Protein AF-A0A850M3W6-F1 (afdb_monomer_lite)

Sequence (177 aa):
MKLEALDISELKPKRTITEAYKTIPDNLYTKKFIPLTPGVLWILQFIDWDEYESFLKYDISEEAGRVLHGRMEDGIALEKAIEEGKITRKSETMVYWGFPPSLTIRADLHSSSSVMIYGPSHDISFLGINDITRECVLMFNIHMEDGFPVDWWYAYGDEDFFDRRHMKLGYKLREMP

pLDDT: mean 86.13, std 10.13, range [37.09, 97.56]

Secondary structure (DSSP, 8-state):
-------GGG---SS-HHHHHHHS-TT-GGGGGGGG-HHHHHHTTTS-HHHHHHHHHS--HHHHHHHHHHHHHHHHHHHHHHHTTS---GGG-EEE-SSSTTSEEEGGGHHHHHHHHH-SEEEEEEEEE-TTT--EEEEEEEEEETTEEEEEEEEETTS-GGGSBPTTT--BGGG--

Radius of gyration: 19.24 Å; chains: 1; bounding box: 49×36×50 Å

Foldseek 3Di:
DPPDDDPPVPQDFCDDLVVLLVQDDPLQPCSVVCVVVVVSSVVSSRDGPVVVVVVLPPLCLVVVLVVQVVLLVQQQVVLVCVVVVVDDPQQPDWGQANPRSPDIDGNVCRLVVCCVPANQWDKDKDWDASRVVRDTAWIKIFTHHSSHTPDIDIDGDPPPQQQDADPVPRDRVVRDD

Structure (mmCIF, N/CA/C/O backbone):
data_AF-A0A850M3W6-F1
#
_entry.id   AF-A0A850M3W6-F1
#
loop_
_atom_site.group_PDB
_atom_site.id
_atom_site.type_symbol
_atom_site.label_atom_id
_atom_site.label_alt_id
_atom_site.label_comp_id
_atom_site.label_asym_id
_atom_site.label_entity_id
_atom_site.label_seq_id
_atom_site.pdbx_PDB_ins_code
_atom_site.Cartn_x
_atom_site.Cartn_y
_atom_site.Cartn_z
_atom_site.occupancy
_atom_site.B_iso_or_equiv
_atom_site.auth_seq_id
_atom_site.auth_comp_id
_atom_site.auth_asym_id
_atom_site.auth_atom_id
_atom_site.pdbx_PDB_model_num
ATOM 1 N N . MET A 1 1 ? 23.716 -11.718 0.630 1.00 44.66 1 MET A N 1
ATOM 2 C CA . MET A 1 1 ? 24.260 -10.518 -0.039 1.00 44.66 1 MET A CA 1
ATOM 3 C C . MET A 1 1 ? 24.411 -9.434 1.021 1.00 44.66 1 MET A C 1
ATOM 5 O O . MET A 1 1 ? 23.413 -9.108 1.648 1.00 44.66 1 MET A O 1
ATOM 9 N N . LYS A 1 2 ? 25.627 -8.962 1.328 1.00 37.09 2 LYS A N 1
ATOM 10 C CA . LYS A 1 2 ? 25.786 -7.783 2.197 1.00 37.09 2 LYS A CA 1
ATOM 11 C C . LYS A 1 2 ? 25.438 -6.567 1.341 1.00 37.09 2 LYS A C 1
ATOM 13 O O . LYS A 1 2 ? 26.140 -6.309 0.372 1.00 37.09 2 LYS A O 1
ATOM 18 N N . LEU A 1 3 ? 24.330 -5.898 1.647 1.00 45.22 3 LEU A N 1
ATOM 19 C CA . LEU A 1 3 ? 24.005 -4.608 1.049 1.00 45.22 3 LEU A CA 1
ATOM 20 C C . LEU A 1 3 ? 24.940 -3.582 1.689 1.00 45.22 3 LEU A C 1
ATOM 22 O O . LEU A 1 3 ? 24.756 -3.213 2.848 1.00 45.22 3 LEU A O 1
ATOM 26 N N . GLU A 1 4 ? 25.989 -3.191 0.974 1.00 66.94 4 GLU A N 1
ATOM 27 C CA . GLU A 1 4 ? 26.730 -1.986 1.336 1.00 66.94 4 GLU A CA 1
ATOM 28 C C . GLU A 1 4 ? 25.792 -0.792 1.147 1.00 66.94 4 GLU A C 1
ATOM 30 O O . GLU A 1 4 ? 25.042 -0.728 0.169 1.00 66.94 4 GLU A O 1
ATOM 35 N N . ALA A 1 5 ? 25.764 0.109 2.129 1.00 70.56 5 ALA A N 1
ATOM 36 C CA . ALA A 1 5 ? 24.920 1.289 2.064 1.00 70.56 5 ALA A CA 1
ATOM 37 C C . ALA A 1 5 ? 25.376 2.151 0.880 1.00 70.56 5 ALA A C 1
ATOM 39 O O . ALA A 1 5 ? 26.464 2.721 0.906 1.00 70.56 5 ALA A O 1
ATOM 40 N N . LEU A 1 6 ? 24.551 2.211 -0.163 1.00 71.75 6 LEU A N 1
ATOM 41 C CA . LEU A 1 6 ? 24.741 3.125 -1.281 1.00 71.75 6 LEU A CA 1
ATOM 42 C C . LEU A 1 6 ? 24.582 4.561 -0.773 1.00 71.75 6 LEU A C 1
ATOM 44 O O . LEU A 1 6 ? 23.544 4.902 -0.200 1.00 71.75 6 LEU A O 1
ATOM 48 N N . ASP A 1 7 ? 25.592 5.402 -0.997 1.00 81.00 7 ASP A N 1
ATOM 49 C CA . ASP A 1 7 ? 25.468 6.836 -0.755 1.00 81.00 7 ASP A CA 1
ATOM 50 C C . ASP A 1 7 ? 24.557 7.443 -1.830 1.00 81.00 7 ASP A C 1
ATOM 52 O O . ASP A 1 7 ? 24.932 7.629 -2.989 1.00 81.00 7 ASP A O 1
ATOM 56 N N . ILE A 1 8 ? 23.317 7.737 -1.436 1.00 78.06 8 ILE A N 1
ATOM 57 C CA . ILE A 1 8 ? 22.289 8.297 -2.320 1.00 78.06 8 ILE A CA 1
ATOM 58 C C . ILE A 1 8 ? 22.736 9.652 -2.893 1.00 78.06 8 ILE A C 1
ATOM 60 O O . ILE A 1 8 ? 22.294 10.024 -3.980 1.00 78.06 8 ILE A O 1
ATOM 64 N N . SER A 1 9 ? 23.625 10.383 -2.208 1.00 82.75 9 SER A N 1
ATOM 65 C CA . SER A 1 9 ? 24.115 11.684 -2.677 1.00 82.75 9 SER A CA 1
ATOM 66 C C . SER A 1 9 ? 25.008 11.587 -3.919 1.00 82.75 9 SER A C 1
ATOM 68 O O . SER A 1 9 ? 25.128 12.560 -4.666 1.00 82.75 9 SER A O 1
ATOM 70 N N . GLU A 1 10 ? 25.578 10.411 -4.191 1.00 85.94 10 GLU A N 1
ATOM 71 C CA . GLU A 1 10 ? 26.427 10.167 -5.359 1.00 85.94 10 GLU A CA 1
ATOM 72 C C . GLU A 1 10 ? 25.632 9.717 -6.596 1.00 85.94 10 GLU A C 1
ATOM 74 O O . GLU A 1 10 ? 26.154 9.725 -7.718 1.00 85.94 10 GLU A O 1
ATOM 79 N N . LEU A 1 11 ? 24.354 9.361 -6.428 1.00 86.88 11 LEU A N 1
ATOM 80 C CA . LEU A 1 11 ? 23.506 8.902 -7.521 1.00 86.88 11 LEU A CA 1
ATOM 81 C C . LEU A 1 11 ? 23.137 10.060 -8.452 1.00 86.88 11 LEU A C 1
ATOM 83 O O . LEU A 1 11 ? 22.453 11.012 -8.075 1.00 86.88 11 LEU A O 1
ATOM 87 N N . LYS A 1 12 ? 23.533 9.944 -9.723 1.00 92.19 12 LYS A N 1
ATOM 88 C CA . LYS A 1 12 ? 23.124 10.871 -10.785 1.00 92.19 12 LYS A CA 1
ATOM 89 C C . LYS A 1 12 ? 22.068 10.219 -11.677 1.00 92.19 12 LYS A C 1
ATOM 91 O O . LYS A 1 12 ? 22.314 9.121 -12.180 1.00 92.19 12 LYS A O 1
ATOM 96 N N . PRO A 1 13 ? 20.915 10.872 -11.908 1.00 94.19 13 PRO A N 1
ATOM 97 C CA . PRO A 1 13 ? 19.898 10.330 -12.794 1.00 94.19 13 PRO A CA 1
ATOM 98 C C . PRO A 1 13 ? 20.446 10.252 -14.223 1.00 94.19 13 PRO A C 1
ATOM 100 O O . PRO A 1 13 ? 21.010 11.217 -14.740 1.00 94.19 13 PRO A O 1
ATOM 103 N N . LYS A 1 14 ? 20.258 9.103 -14.87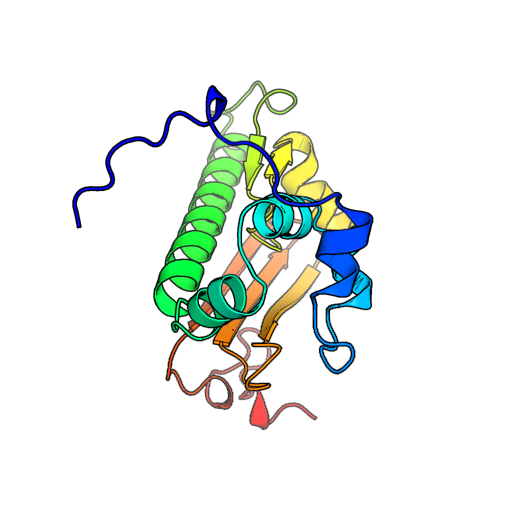5 1.00 96.06 14 LYS A N 1
ATOM 104 C CA . LYS A 1 14 ? 20.600 8.872 -16.286 1.00 96.06 14 LYS A CA 1
ATOM 105 C C . LYS A 1 14 ? 19.633 9.584 -17.236 1.00 96.06 14 LYS A C 1
ATOM 107 O O . LYS A 1 14 ? 19.961 9.771 -18.403 1.00 96.06 14 LYS A O 1
ATOM 112 N N . ARG A 1 15 ? 18.428 9.922 -16.760 1.00 96.88 15 ARG A N 1
ATOM 113 C CA . ARG A 1 15 ? 17.342 10.512 -17.556 1.00 96.88 15 ARG A CA 1
ATOM 114 C C . ARG A 1 15 ? 16.358 11.320 -16.709 1.00 96.88 15 ARG A C 1
ATOM 116 O O . ARG A 1 15 ? 16.288 11.176 -15.486 1.00 96.88 15 ARG A O 1
ATOM 123 N N . THR A 1 16 ? 15.572 12.166 -17.362 1.00 97.06 16 THR A N 1
ATOM 124 C CA . THR A 1 16 ? 14.449 12.889 -16.748 1.00 97.06 16 THR A CA 1
ATOM 125 C C . THR A 1 16 ? 13.274 11.953 -16.442 1.00 97.06 16 THR A C 1
ATOM 127 O O . THR A 1 16 ? 13.176 10.861 -16.997 1.00 97.06 16 THR A O 1
ATOM 130 N N . ILE A 1 17 ? 12.332 12.396 -15.603 1.00 95.94 17 ILE A N 1
ATOM 131 C CA . ILE A 1 17 ? 11.086 11.658 -15.318 1.00 95.94 17 ILE A CA 1
ATOM 132 C C . ILE A 1 17 ? 10.291 11.378 -16.603 1.00 95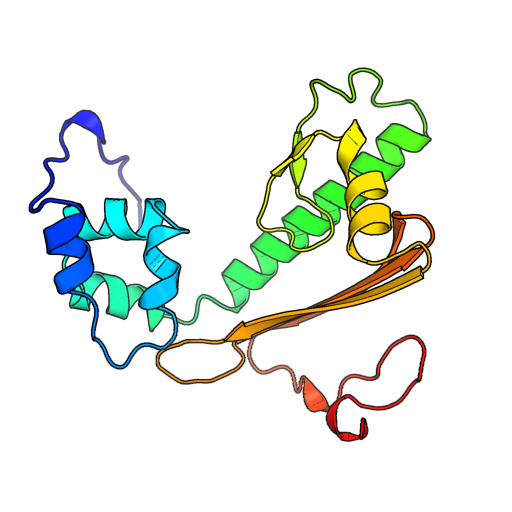.94 17 ILE A C 1
ATOM 134 O O . ILE A 1 17 ? 9.792 10.272 -16.799 1.00 95.94 17 ILE A O 1
ATOM 138 N N . THR A 1 18 ? 10.193 12.360 -17.502 1.00 96.50 18 THR A N 1
ATOM 139 C CA . THR A 1 18 ? 9.468 12.211 -18.773 1.00 96.50 18 THR A CA 1
ATOM 140 C C . THR A 1 18 ? 10.126 11.175 -19.681 1.00 96.50 18 THR A C 1
ATOM 142 O O . THR A 1 18 ? 9.434 10.411 -20.349 1.00 96.50 18 THR A O 1
ATOM 145 N N . GLU A 1 19 ? 11.457 11.137 -19.721 1.00 97.56 19 GLU A N 1
ATOM 146 C CA . GLU A 1 19 ? 12.199 10.121 -20.470 1.00 97.56 19 GLU A CA 1
ATOM 147 C C . GLU A 1 19 ? 12.065 8.741 -19.821 1.00 97.56 19 GLU A C 1
ATOM 149 O O . GLU A 1 19 ? 11.796 7.781 -20.533 1.00 97.56 19 GLU A O 1
ATOM 154 N N . ALA A 1 20 ? 12.153 8.643 -18.489 1.00 96.69 20 ALA A N 1
ATOM 155 C CA . ALA A 1 20 ? 11.913 7.405 -17.745 1.00 96.69 20 ALA A CA 1
ATOM 156 C C . ALA A 1 20 ? 10.505 6.842 -17.990 1.00 96.69 20 ALA A C 1
ATOM 158 O O . ALA A 1 20 ? 10.339 5.653 -18.231 1.00 96.69 20 ALA A O 1
ATOM 159 N N . TYR A 1 21 ? 9.476 7.690 -18.022 1.00 96.94 21 TYR A N 1
ATOM 160 C CA . TYR A 1 21 ? 8.117 7.243 -18.332 1.00 96.94 21 TYR A CA 1
ATOM 161 C C . TYR A 1 21 ? 8.003 6.618 -19.734 1.00 96.94 21 TYR A C 1
ATOM 163 O O . TYR A 1 21 ? 7.246 5.670 -19.952 1.00 96.94 21 TYR A O 1
ATOM 171 N N . LYS A 1 22 ? 8.771 7.133 -20.702 1.00 97.12 22 LYS A N 1
ATOM 172 C CA . LYS A 1 22 ? 8.783 6.620 -22.078 1.00 97.12 22 LYS A CA 1
ATOM 173 C C . LYS A 1 22 ? 9.471 5.263 -22.211 1.00 97.12 22 LYS A C 1
ATOM 175 O O . LYS A 1 22 ? 9.179 4.574 -23.181 1.00 97.12 22 LYS A O 1
ATOM 180 N N . THR A 1 23 ? 10.340 4.867 -21.277 1.00 96.25 23 THR A N 1
ATOM 181 C CA . THR A 1 23 ? 10.996 3.547 -21.332 1.00 96.25 23 THR A CA 1
ATOM 182 C C . THR A 1 23 ? 10.066 2.406 -20.922 1.00 96.25 23 THR A C 1
ATOM 184 O O . THR A 1 23 ? 10.372 1.253 -21.194 1.00 96.25 23 THR A O 1
ATOM 187 N N . ILE A 1 24 ? 8.939 2.706 -20.271 1.00 95.50 24 ILE A N 1
ATOM 188 C CA . ILE A 1 24 ? 7.959 1.705 -19.835 1.00 95.50 24 ILE A CA 1
ATOM 189 C C . ILE A 1 24 ? 7.158 1.212 -21.057 1.00 95.50 24 ILE A C 1
ATOM 191 O O . ILE A 1 24 ? 6.647 2.052 -21.804 1.00 95.50 24 ILE A O 1
ATOM 195 N N . PRO A 1 25 ? 6.972 -0.101 -21.267 1.00 95.75 25 PRO A N 1
ATOM 196 C CA . PRO A 1 25 ? 6.174 -0.634 -22.370 1.00 95.75 25 PRO A CA 1
ATOM 197 C C . PRO A 1 25 ? 4.715 -0.151 -22.362 1.00 95.75 25 PRO A C 1
ATOM 199 O O . PRO A 1 25 ? 4.036 -0.183 -21.336 1.00 95.75 25 PRO A O 1
ATOM 202 N N . ASP A 1 26 ? 4.206 0.276 -23.522 1.00 95.69 26 ASP A N 1
ATOM 203 C CA . ASP A 1 26 ? 2.830 0.789 -23.673 1.00 95.69 26 ASP A CA 1
ATOM 204 C C . ASP A 1 26 ? 1.739 -0.280 -23.504 1.00 95.69 26 ASP A C 1
ATOM 206 O O . ASP A 1 26 ? 0.572 0.051 -23.304 1.00 95.69 26 ASP A O 1
ATOM 210 N N . ASN A 1 27 ? 2.099 -1.563 -23.569 1.00 92.69 27 ASN A N 1
ATOM 211 C CA . ASN A 1 27 ? 1.172 -2.678 -23.366 1.00 92.69 27 ASN A CA 1
ATOM 212 C C . ASN A 1 27 ? 0.884 -2.976 -21.881 1.00 92.69 27 ASN A C 1
ATOM 214 O O . ASN A 1 27 ? 0.004 -3.790 -21.583 1.00 92.69 27 ASN A O 1
ATOM 218 N N . LEU A 1 28 ? 1.597 -2.340 -20.946 1.00 92.56 28 LEU A N 1
ATOM 219 C CA . LEU A 1 28 ? 1.325 -2.477 -19.517 1.00 92.56 28 LEU A CA 1
ATOM 220 C C . LEU A 1 28 ? 0.099 -1.661 -19.131 1.00 92.56 28 LEU A C 1
ATOM 222 O O . LEU A 1 28 ? 0.008 -0.459 -19.385 1.00 92.56 28 LEU A O 1
ATOM 226 N N . TYR A 1 29 ? -0.846 -2.321 -18.467 1.00 90.94 29 TYR A N 1
ATOM 227 C CA . TYR A 1 29 ? -2.117 -1.697 -18.114 1.00 90.94 29 TYR A CA 1
ATOM 228 C C . TYR A 1 29 ? -1.917 -0.576 -17.090 1.00 90.94 29 TYR A C 1
ATOM 230 O O . TYR A 1 29 ? -2.556 0.479 -17.175 1.00 90.94 29 TYR A O 1
ATOM 238 N N . THR A 1 30 ? -0.994 -0.783 -16.150 1.00 91.62 30 THR A N 1
ATOM 239 C CA . THR A 1 30 ? -0.690 0.170 -15.086 1.00 91.62 30 THR A CA 1
ATOM 240 C C . THR A 1 30 ? 0.129 1.365 -15.545 1.00 91.62 30 THR A C 1
ATOM 242 O O . THR A 1 30 ? 0.175 2.347 -14.806 1.00 91.62 30 THR A O 1
ATOM 245 N N . LYS A 1 31 ? 0.699 1.368 -16.765 1.00 94.62 31 LYS A N 1
ATOM 246 C CA . LYS A 1 31 ? 1.539 2.478 -17.248 1.00 94.62 31 LYS A CA 1
ATOM 247 C C . LYS A 1 31 ? 0.858 3.834 -17.071 1.00 94.62 31 LYS A C 1
ATOM 249 O O . LYS A 1 31 ? 1.452 4.751 -16.516 1.00 94.62 31 LYS A O 1
ATOM 254 N N . LYS A 1 32 ? -0.421 3.942 -17.440 1.00 94.94 32 LYS A N 1
ATOM 255 C CA . LYS A 1 32 ? -1.216 5.179 -17.306 1.00 94.94 32 LYS A CA 1
ATOM 256 C C . LYS A 1 32 ? -1.383 5.675 -15.860 1.00 94.94 32 LYS A C 1
ATOM 258 O O . LYS A 1 32 ? -1.691 6.845 -15.660 1.00 94.94 32 LYS A O 1
ATOM 263 N N . PHE A 1 33 ? -1.193 4.804 -14.870 1.00 93.69 33 PHE A N 1
ATOM 264 C CA . PHE A 1 33 ? -1.293 5.119 -13.445 1.00 93.69 33 PHE A CA 1
ATOM 265 C C . PHE A 1 33 ? 0.068 5.349 -12.779 1.00 93.69 33 PHE A C 1
ATOM 267 O O . PHE A 1 33 ? 0.102 5.918 -11.694 1.00 93.69 33 PHE A O 1
ATOM 274 N N . ILE A 1 34 ? 1.185 4.982 -13.419 1.00 91.75 34 ILE A N 1
ATOM 275 C CA . ILE A 1 34 ? 2.541 5.195 -12.881 1.00 91.75 34 ILE A CA 1
ATOM 276 C C . ILE A 1 34 ? 2.838 6.663 -12.503 1.00 91.75 34 ILE A C 1
ATOM 278 O O . ILE A 1 34 ? 3.553 6.884 -11.527 1.00 91.75 34 ILE A O 1
ATOM 282 N N . PRO A 1 35 ? 2.275 7.701 -13.156 1.00 92.44 35 PRO A N 1
ATOM 283 C CA . PRO A 1 35 ? 2.426 9.076 -12.671 1.00 92.44 35 PRO A CA 1
ATOM 284 C C . PRO A 1 35 ? 1.885 9.321 -11.250 1.00 92.44 35 PRO A C 1
ATOM 286 O O . PRO A 1 35 ? 2.321 10.265 -10.596 1.00 92.44 35 PRO A O 1
ATOM 289 N N . LEU A 1 36 ? 0.970 8.479 -10.752 1.00 87.44 36 LEU A N 1
ATOM 290 C CA . LEU A 1 36 ? 0.468 8.522 -9.372 1.00 87.44 36 LEU A CA 1
ATOM 291 C C . LEU A 1 36 ? 1.447 7.891 -8.369 1.00 87.44 36 LEU A C 1
ATOM 293 O O . LEU A 1 36 ? 1.291 8.065 -7.163 1.00 87.44 36 LEU A O 1
ATOM 297 N N . THR A 1 37 ? 2.463 7.174 -8.854 1.00 86.06 37 THR A N 1
ATOM 298 C CA . THR A 1 37 ? 3.488 6.498 -8.054 1.00 86.06 37 THR A CA 1
ATOM 299 C C . THR A 1 37 ? 4.876 7.062 -8.386 1.00 86.06 37 THR A C 1
ATOM 301 O O . THR A 1 37 ? 5.730 6.369 -8.945 1.00 86.06 37 THR A O 1
ATOM 304 N N . PRO A 1 38 ? 5.166 8.328 -8.017 1.00 88.06 38 PRO A N 1
ATOM 305 C CA . PRO A 1 38 ? 6.384 9.027 -8.440 1.00 88.06 38 PRO A CA 1
ATOM 306 C C . PRO A 1 38 ? 7.684 8.319 -8.032 1.00 88.06 38 PRO A C 1
ATOM 308 O O . PRO A 1 38 ? 8.701 8.497 -8.694 1.00 88.06 38 PRO A O 1
ATOM 311 N N . GLY A 1 39 ? 7.656 7.475 -6.994 1.00 90.44 39 GLY A N 1
ATOM 312 C CA . GLY A 1 39 ? 8.797 6.643 -6.607 1.00 90.44 39 GLY A CA 1
ATOM 313 C C . GLY A 1 39 ? 9.243 5.663 -7.698 1.00 90.44 39 GLY A C 1
ATOM 314 O O . GLY A 1 39 ? 10.441 5.482 -7.890 1.00 90.44 39 GLY A O 1
ATOM 315 N N . VAL A 1 40 ? 8.309 5.091 -8.469 1.00 91.12 40 VAL A N 1
ATOM 316 C CA . VAL A 1 40 ? 8.639 4.205 -9.601 1.00 91.12 40 VAL A CA 1
ATOM 317 C C . VAL A 1 40 ? 9.380 4.991 -10.678 1.00 91.12 40 VAL A C 1
ATOM 319 O O . VAL A 1 40 ? 10.435 4.569 -11.147 1.00 91.12 40 VAL A O 1
ATOM 322 N N . LEU A 1 41 ? 8.864 6.172 -11.030 1.00 94.75 41 LEU A N 1
ATOM 323 C CA . LEU A 1 41 ? 9.505 7.040 -12.013 1.00 94.75 41 LEU A CA 1
ATOM 324 C C . LEU A 1 41 ? 10.875 7.514 -11.549 1.00 94.75 41 LEU A C 1
ATOM 326 O O . LEU A 1 41 ? 11.790 7.540 -12.363 1.00 94.75 41 LEU A O 1
ATOM 330 N N . TRP A 1 42 ? 11.021 7.835 -10.261 1.00 94.75 42 TRP A N 1
ATOM 331 C CA . TRP A 1 42 ? 12.297 8.209 -9.662 1.00 94.75 42 TRP A CA 1
ATOM 332 C C . TRP A 1 42 ? 13.330 7.085 -9.796 1.00 94.75 42 TRP A C 1
ATOM 334 O O . TRP A 1 42 ? 14.416 7.335 -10.306 1.00 94.75 42 TRP A O 1
ATOM 344 N N . ILE A 1 43 ? 12.980 5.840 -9.449 1.00 93.88 43 ILE A N 1
ATOM 345 C CA . ILE A 1 43 ? 13.865 4.670 -9.618 1.00 93.88 43 ILE A CA 1
ATOM 346 C C . ILE A 1 43 ? 14.288 4.513 -11.086 1.00 93.88 43 ILE A C 1
ATOM 348 O O . ILE A 1 43 ? 15.476 4.376 -11.386 1.00 93.88 43 ILE A O 1
ATOM 352 N N . LEU A 1 44 ? 13.335 4.613 -12.017 1.00 95.31 44 LEU A N 1
ATOM 353 C CA . LEU A 1 44 ? 13.580 4.499 -13.460 1.00 95.31 44 LEU A CA 1
ATOM 354 C C . LEU A 1 44 ? 14.419 5.648 -14.046 1.00 95.31 44 LEU A C 1
ATOM 356 O O . LEU A 1 44 ? 14.829 5.579 -15.209 1.00 95.31 44 LEU A O 1
ATOM 360 N N . GLN A 1 45 ? 14.716 6.699 -13.273 1.00 96.25 45 GLN A N 1
ATOM 361 C CA . GLN A 1 45 ? 15.728 7.678 -13.668 1.00 96.25 45 GLN A CA 1
ATOM 362 C C . GLN A 1 45 ? 17.152 7.121 -13.553 1.00 96.25 45 GLN A C 1
ATOM 364 O O . GLN A 1 45 ? 18.044 7.630 -14.230 1.00 96.25 45 GLN A O 1
ATOM 369 N N . PHE A 1 46 ? 17.384 6.102 -12.722 1.00 95.38 46 PHE A N 1
ATOM 370 C CA . PHE A 1 46 ? 18.714 5.558 -12.421 1.00 95.38 46 PHE A CA 1
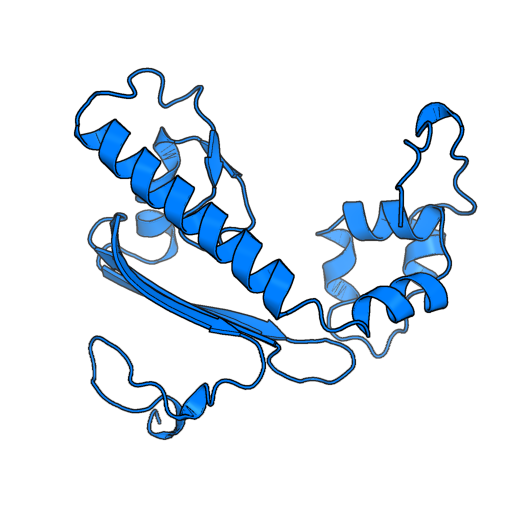ATOM 371 C C . PHE A 1 46 ? 18.968 4.191 -13.067 1.00 95.38 46 PHE A C 1
ATOM 373 O O . PHE A 1 46 ? 20.110 3.888 -13.425 1.00 95.38 46 PHE A O 1
ATOM 380 N N . ILE A 1 47 ? 17.921 3.391 -13.270 1.00 94.88 47 ILE A N 1
ATOM 381 C CA . ILE A 1 47 ? 18.011 2.046 -13.860 1.00 94.88 47 ILE A CA 1
ATOM 382 C C . ILE A 1 47 ? 17.199 1.929 -15.147 1.00 94.88 47 ILE A C 1
ATOM 384 O O . ILE A 1 47 ? 16.301 2.730 -15.406 1.00 94.88 47 ILE A O 1
ATOM 388 N N . ASP A 1 48 ? 17.532 0.953 -15.985 1.00 94.75 48 ASP A N 1
ATOM 389 C CA . ASP A 1 48 ? 16.779 0.662 -17.206 1.00 94.75 48 ASP A CA 1
ATOM 390 C C . ASP A 1 48 ? 15.474 -0.081 -16.906 1.00 94.75 48 ASP A C 1
ATOM 392 O O . ASP A 1 48 ? 15.335 -0.722 -15.863 1.00 94.75 48 ASP A O 1
ATOM 396 N N . TRP A 1 49 ? 14.504 0.013 -17.824 1.00 93.94 49 TRP A N 1
ATOM 397 C CA . TRP A 1 49 ? 13.239 -0.708 -17.677 1.00 93.94 49 TRP A CA 1
ATOM 398 C C . TRP A 1 49 ? 13.469 -2.213 -17.539 1.00 93.94 49 TRP A C 1
ATOM 400 O O . TRP A 1 49 ? 12.877 -2.812 -16.657 1.00 93.94 49 TRP A O 1
ATOM 410 N N . ASP A 1 50 ? 14.360 -2.806 -18.335 1.00 93.88 50 ASP A N 1
ATOM 411 C CA . ASP A 1 50 ? 14.637 -4.248 -18.285 1.00 93.88 50 ASP A CA 1
ATOM 412 C C . ASP A 1 50 ? 15.197 -4.685 -16.921 1.00 93.88 50 ASP A C 1
ATOM 414 O O . ASP A 1 50 ? 14.869 -5.758 -16.414 1.00 93.88 50 ASP A O 1
ATOM 418 N N . GLU A 1 51 ? 16.002 -3.828 -16.286 1.00 92.81 51 GLU A N 1
ATOM 419 C CA . GLU A 1 51 ? 16.510 -4.062 -14.934 1.00 92.81 51 GLU A CA 1
ATOM 420 C C . GLU A 1 51 ? 15.368 -3.978 -13.912 1.00 92.81 51 GLU A C 1
ATOM 422 O O . GLU A 1 51 ? 15.194 -4.891 -13.105 1.00 92.81 51 GLU A O 1
ATOM 427 N N . TYR A 1 52 ? 14.527 -2.942 -13.998 1.00 90.88 52 TYR A N 1
ATOM 428 C CA . TYR A 1 52 ? 13.333 -2.806 -13.159 1.00 90.88 52 TYR A CA 1
ATOM 429 C C . TYR A 1 52 ? 12.356 -3.979 -13.326 1.00 90.88 52 TYR A C 1
ATOM 431 O O . TYR A 1 52 ? 11.883 -4.553 -12.349 1.00 90.88 52 TYR A O 1
ATOM 439 N N . GLU A 1 53 ? 12.090 -4.374 -14.568 1.00 90.19 53 GLU A N 1
ATOM 440 C CA . GLU A 1 53 ? 11.226 -5.491 -14.932 1.00 90.19 53 GLU A CA 1
ATOM 441 C C . GLU A 1 53 ? 11.773 -6.809 -14.378 1.00 90.19 53 GLU A C 1
ATOM 443 O O . GLU A 1 53 ? 11.000 -7.643 -13.912 1.00 90.19 53 GLU A O 1
ATOM 448 N N . SER A 1 54 ? 13.097 -6.993 -14.368 1.00 87.81 54 SER A N 1
ATOM 449 C CA . SER A 1 54 ? 13.706 -8.174 -13.759 1.00 87.81 54 SER A CA 1
ATOM 450 C C . SER A 1 54 ? 13.369 -8.283 -12.268 1.00 87.81 54 SER A C 1
ATOM 452 O O . SER A 1 54 ? 13.034 -9.375 -11.817 1.00 87.81 54 SER A O 1
ATOM 454 N N . PHE A 1 55 ? 13.333 -7.163 -11.530 1.00 82.25 55 PHE A N 1
ATOM 455 C CA . PHE A 1 55 ? 12.873 -7.137 -10.136 1.00 82.25 55 PHE A CA 1
ATOM 456 C C . PHE A 1 55 ? 11.379 -7.447 -10.001 1.00 82.25 55 PHE A C 1
ATOM 458 O O . PHE A 1 55 ? 10.992 -8.104 -9.042 1.00 82.25 55 PHE A O 1
ATOM 465 N N . LEU A 1 56 ? 10.542 -7.018 -10.951 1.00 79.38 56 LEU A N 1
ATOM 466 C CA . LEU A 1 56 ? 9.104 -7.331 -10.954 1.00 79.38 56 LEU A CA 1
ATOM 467 C C . LEU A 1 56 ? 8.797 -8.792 -11.314 1.00 79.38 56 LEU A C 1
ATOM 469 O O . LEU A 1 56 ? 7.739 -9.307 -10.958 1.00 79.38 56 LEU A O 1
ATOM 473 N N . LYS A 1 57 ? 9.696 -9.441 -12.061 1.00 77.06 57 LYS A N 1
ATOM 474 C CA . LYS A 1 57 ? 9.622 -10.869 -12.398 1.00 77.06 57 LYS A CA 1
ATOM 475 C C . LYS A 1 57 ? 10.079 -11.763 -11.249 1.00 77.06 57 LYS A C 1
ATOM 477 O O . LYS A 1 57 ? 9.732 -12.941 -11.248 1.00 77.06 57 LYS A O 1
ATOM 482 N N . TYR A 1 58 ? 10.842 -11.234 -10.291 1.00 73.31 58 TYR A N 1
ATOM 483 C CA . TYR A 1 58 ? 11.060 -11.939 -9.036 1.00 73.31 58 TYR A CA 1
ATOM 484 C C . TYR A 1 58 ? 9.741 -12.005 -8.280 1.00 73.31 58 TYR A C 1
ATOM 486 O O . TYR A 1 58 ? 9.102 -10.981 -8.036 1.00 73.31 58 TYR A O 1
ATOM 494 N N . ASP A 1 59 ? 9.349 -13.220 -7.905 1.00 70.69 59 ASP A N 1
ATOM 495 C CA . ASP A 1 59 ? 8.192 -13.409 -7.054 1.00 70.69 59 ASP A CA 1
ATOM 496 C C . ASP A 1 59 ? 8.496 -12.857 -5.655 1.00 70.69 59 ASP A C 1
ATOM 498 O O . ASP A 1 59 ? 9.125 -13.497 -4.815 1.00 70.69 59 ASP A O 1
ATOM 502 N N . ILE A 1 60 ? 8.088 -11.609 -5.439 1.00 72.00 60 ILE A N 1
ATOM 503 C CA . ILE A 1 60 ? 8.123 -10.948 -4.138 1.00 72.00 60 ILE A CA 1
ATOM 504 C C . ILE A 1 60 ? 6.780 -11.073 -3.423 1.00 72.00 60 ILE A C 1
ATOM 506 O O . ILE A 1 60 ? 6.568 -10.370 -2.442 1.00 72.00 60 ILE A O 1
ATOM 510 N N . SER A 1 61 ? 5.851 -11.897 -3.915 1.00 74.81 61 SER A N 1
ATOM 511 C CA . SER A 1 61 ? 4.489 -11.977 -3.387 1.00 74.81 61 SER A CA 1
ATOM 512 C C . SER A 1 61 ? 4.460 -12.396 -1.921 1.00 74.81 61 SER A C 1
ATOM 514 O O . SER A 1 61 ? 3.738 -11.783 -1.138 1.00 74.81 61 SER A O 1
ATOM 516 N N . GLU A 1 62 ? 5.305 -13.352 -1.530 1.00 81.12 62 GLU A N 1
ATOM 517 C CA . GLU A 1 62 ? 5.463 -13.787 -0.142 1.00 81.12 62 GLU A CA 1
ATOM 518 C C . GLU A 1 62 ? 6.033 -12.669 0.739 1.00 81.12 62 GLU A C 1
ATOM 520 O O . GLU A 1 62 ? 5.453 -12.334 1.771 1.00 81.12 62 GLU A O 1
ATOM 525 N N . GLU A 1 63 ? 7.127 -12.024 0.324 1.00 82.94 63 GLU A N 1
ATOM 526 C CA . GLU A 1 63 ? 7.742 -10.956 1.123 1.00 82.94 63 GLU A CA 1
ATOM 527 C C . GLU A 1 63 ? 6.842 -9.715 1.203 1.00 82.94 63 GLU A C 1
ATOM 529 O O . GLU A 1 63 ? 6.628 -9.166 2.283 1.00 82.94 63 GLU A O 1
ATOM 534 N N . ALA A 1 64 ? 6.272 -9.287 0.076 1.00 80.81 64 ALA A N 1
ATOM 535 C CA . ALA A 1 64 ? 5.310 -8.194 0.023 1.00 80.81 64 ALA A CA 1
ATOM 536 C C . ALA A 1 64 ? 4.064 -8.529 0.850 1.00 80.81 64 ALA A C 1
ATOM 538 O O . ALA A 1 64 ? 3.576 -7.675 1.589 1.00 80.81 64 ALA A O 1
ATOM 539 N N . GLY A 1 65 ? 3.594 -9.776 0.771 1.00 81.81 65 GLY A N 1
ATOM 540 C CA . GLY A 1 65 ? 2.504 -10.307 1.576 1.00 81.81 65 GLY A CA 1
ATOM 541 C C . GLY A 1 65 ? 2.787 -10.181 3.065 1.00 81.81 65 GLY A C 1
ATOM 542 O O . GLY A 1 65 ? 2.007 -9.575 3.796 1.00 81.81 65 GLY A O 1
ATOM 543 N N . ARG A 1 66 ? 3.955 -10.654 3.503 1.00 84.38 66 ARG A N 1
ATOM 544 C CA . ARG A 1 66 ? 4.413 -10.565 4.891 1.00 84.38 66 ARG A CA 1
ATOM 545 C C . ARG A 1 66 ? 4.537 -9.123 5.380 1.00 84.38 66 ARG A C 1
ATOM 547 O O . ARG A 1 66 ? 4.108 -8.820 6.491 1.00 84.38 66 ARG A O 1
ATOM 554 N N . VAL A 1 67 ? 5.097 -8.225 4.566 1.00 87.38 67 VAL A N 1
ATOM 555 C CA . VAL A 1 67 ? 5.233 -6.801 4.915 1.00 87.38 67 VAL A CA 1
ATOM 556 C C . VAL A 1 67 ? 3.865 -6.138 5.056 1.00 87.38 67 VAL A C 1
ATOM 558 O O . VAL A 1 67 ? 3.629 -5.441 6.039 1.00 87.38 67 VAL A O 1
ATOM 561 N N . LEU A 1 68 ? 2.957 -6.341 4.100 1.00 86.31 68 LEU A N 1
ATOM 562 C CA . LEU A 1 68 ? 1.611 -5.765 4.150 1.00 86.31 68 LEU A CA 1
ATOM 563 C C . LEU A 1 68 ? 0.792 -6.338 5.312 1.00 86.31 68 LEU A C 1
ATOM 565 O O . LEU A 1 68 ? 0.091 -5.580 5.980 1.00 86.31 68 LEU A O 1
ATOM 569 N N . HIS A 1 69 ? 0.932 -7.634 5.594 1.00 86.06 69 HIS A N 1
ATOM 570 C CA . HIS A 1 69 ? 0.318 -8.274 6.753 1.00 86.06 69 HIS A CA 1
ATOM 571 C C . HIS A 1 69 ? 0.806 -7.649 8.065 1.00 86.06 69 HIS A C 1
ATOM 573 O O . HIS A 1 69 ? -0.012 -7.196 8.859 1.00 86.06 69 HIS A O 1
ATOM 579 N N . GLY A 1 70 ? 2.124 -7.520 8.255 1.00 89.69 70 GLY A N 1
ATOM 580 C CA . GLY A 1 70 ? 2.682 -6.891 9.457 1.00 89.69 70 GLY A CA 1
ATOM 581 C C . GLY A 1 70 ? 2.234 -5.436 9.627 1.00 89.69 70 GLY A C 1
ATOM 582 O O . GLY A 1 70 ? 1.876 -5.022 10.722 1.00 89.69 70 GLY A O 1
ATOM 583 N N . ARG A 1 71 ? 2.156 -4.666 8.534 1.00 91.25 71 ARG A N 1
ATOM 584 C CA . ARG A 1 71 ? 1.641 -3.284 8.562 1.00 91.25 71 ARG A CA 1
ATOM 585 C C . ARG A 1 71 ? 0.185 -3.201 9.004 1.00 91.25 71 ARG A C 1
ATOM 587 O O . ARG A 1 71 ? -0.183 -2.273 9.720 1.00 91.25 71 ARG A O 1
ATOM 594 N N . MET A 1 72 ? -0.638 -4.144 8.561 1.00 87.88 72 MET A N 1
ATOM 595 C CA . MET A 1 72 ? -2.022 -4.242 9.001 1.00 87.88 72 MET A CA 1
ATOM 596 C C . MET A 1 72 ? -2.085 -4.610 10.488 1.00 87.88 72 MET A C 1
ATOM 598 O O . MET A 1 72 ? -2.763 -3.910 11.232 1.00 87.88 72 MET A O 1
ATOM 602 N N . GLU A 1 73 ? -1.355 -5.634 10.940 1.00 89.50 73 GLU A N 1
ATOM 603 C CA . GLU A 1 73 ? -1.304 -6.015 12.362 1.00 89.50 73 GLU A CA 1
ATOM 604 C C . GLU A 1 73 ? -0.861 -4.845 13.255 1.00 89.50 73 GLU A C 1
ATOM 606 O O . GLU A 1 73 ? -1.488 -4.584 14.284 1.00 89.50 73 GLU A O 1
ATOM 611 N N . ASP A 1 74 ? 0.151 -4.084 12.825 1.00 91.56 74 ASP A N 1
ATOM 612 C CA . ASP A 1 74 ? 0.597 -2.859 13.495 1.00 91.56 74 ASP A CA 1
ATOM 613 C C . ASP A 1 74 ? -0.523 -1.810 13.562 1.00 91.56 74 ASP A C 1
ATOM 615 O O . ASP A 1 74 ? -0.720 -1.168 14.597 1.00 91.56 74 ASP A O 1
ATOM 619 N N . GLY A 1 75 ? -1.278 -1.640 12.471 1.00 90.31 75 GLY A N 1
ATOM 620 C CA . GLY A 1 75 ? -2.419 -0.730 12.411 1.00 90.31 75 GLY A CA 1
ATOM 621 C C . GLY A 1 75 ? -3.525 -1.101 13.397 1.00 90.31 75 GLY A C 1
ATOM 622 O O . GLY A 1 75 ? -3.972 -0.253 14.167 1.00 90.31 75 GLY A O 1
ATOM 623 N N . ILE A 1 76 ? -3.895 -2.381 13.432 1.00 89.00 76 ILE A N 1
ATOM 624 C CA . ILE A 1 76 ? -4.913 -2.937 14.336 1.00 89.00 76 ILE A CA 1
ATOM 625 C C . ILE A 1 76 ? -4.482 -2.786 15.799 1.00 89.00 76 ILE A C 1
ATOM 627 O O . ILE A 1 76 ? -5.250 -2.336 16.654 1.00 89.00 76 ILE A O 1
ATOM 631 N N . ALA A 1 77 ? -3.232 -3.141 16.107 1.00 91.81 77 ALA A N 1
ATOM 632 C CA . ALA A 1 77 ? -2.690 -3.021 17.456 1.00 91.81 77 ALA A CA 1
ATOM 633 C C . ALA A 1 77 ? -2.679 -1.562 17.937 1.00 91.81 77 ALA A C 1
ATOM 635 O O . ALA A 1 77 ? -2.954 -1.285 19.111 1.00 91.81 77 ALA A O 1
ATOM 636 N N . LEU A 1 78 ? -2.386 -0.624 17.033 1.00 92.38 78 LEU A N 1
ATOM 637 C CA . LEU A 1 78 ? -2.368 0.797 17.335 1.00 92.38 78 LEU A CA 1
ATOM 638 C C . LEU A 1 78 ? -3.779 1.363 17.562 1.00 92.38 78 LEU A C 1
ATOM 640 O O . LEU A 1 78 ? -3.956 2.128 18.512 1.00 92.38 78 LEU A O 1
ATOM 644 N N . GLU A 1 79 ? -4.785 0.961 16.779 1.00 88.62 79 GLU A N 1
ATOM 645 C CA . GLU A 1 79 ? -6.190 1.326 17.039 1.00 88.62 79 GLU A CA 1
ATOM 646 C C . GLU A 1 79 ? -6.642 0.863 18.417 1.00 88.62 79 GLU A C 1
ATOM 648 O O . GLU A 1 79 ? -7.145 1.664 19.206 1.00 88.62 79 GLU A O 1
ATOM 653 N N . LYS A 1 80 ? -6.361 -0.393 18.768 1.00 90.69 80 LYS A N 1
ATOM 654 C CA . LYS A 1 80 ? -6.678 -0.916 20.098 1.00 90.69 80 LYS A CA 1
ATOM 655 C C . LYS A 1 80 ? -6.000 -0.106 21.206 1.00 90.69 80 LYS A C 1
ATOM 657 O O . LYS A 1 80 ? -6.620 0.233 22.211 1.00 90.69 80 LYS A O 1
ATOM 662 N N . ALA A 1 81 ? -4.732 0.265 21.024 1.00 93.62 81 ALA A N 1
ATOM 663 C CA . ALA A 1 81 ? -4.022 1.113 21.980 1.00 93.62 81 ALA A CA 1
ATOM 664 C C . ALA A 1 81 ? -4.625 2.530 22.086 1.00 93.62 81 ALA A C 1
ATOM 666 O O . ALA A 1 81 ? -4.573 3.147 23.153 1.00 93.62 81 ALA A O 1
ATOM 667 N N . ILE A 1 82 ? -5.205 3.057 21.006 1.00 91.88 82 ILE A N 1
ATOM 668 C CA . ILE A 1 82 ? -5.935 4.330 20.999 1.00 91.88 82 ILE A CA 1
ATOM 669 C C . ILE A 1 82 ? -7.252 4.222 21.771 1.00 91.88 82 ILE A C 1
ATOM 671 O O . ILE A 1 82 ? -7.556 5.124 22.558 1.00 91.88 82 ILE A O 1
ATOM 675 N N . GLU A 1 83 ? -8.025 3.159 21.550 1.00 90.19 83 GLU A N 1
ATOM 676 C CA . GLU A 1 83 ? -9.287 2.902 22.256 1.00 90.19 83 GLU A CA 1
ATOM 677 C C . GLU A 1 83 ? -9.067 2.724 23.759 1.00 90.19 83 GLU A C 1
ATOM 679 O O . GLU A 1 83 ? -9.775 3.311 24.575 1.00 90.19 83 GLU A O 1
ATOM 684 N N . GLU A 1 84 ? -8.015 1.993 24.131 1.00 95.12 84 GLU A N 1
ATOM 685 C CA . GLU A 1 84 ? -7.592 1.797 25.520 1.00 95.12 84 GLU A CA 1
ATOM 686 C C . GLU A 1 84 ? -6.987 3.068 26.155 1.00 95.12 84 GLU A C 1
ATOM 688 O O . GLU A 1 84 ? -6.593 3.055 27.322 1.00 95.12 84 GLU A O 1
ATOM 693 N N . GLY A 1 85 ? -6.873 4.170 25.404 1.00 94.75 85 GLY A N 1
ATOM 694 C CA . GLY A 1 85 ? -6.345 5.448 25.886 1.00 94.75 85 GLY A CA 1
ATOM 695 C C . GLY A 1 85 ? -4.828 5.476 26.103 1.00 94.75 85 GLY A C 1
ATOM 696 O O . GLY A 1 85 ? -4.313 6.432 26.684 1.00 94.75 85 GLY A O 1
ATOM 697 N N . LYS A 1 86 ? -4.091 4.463 25.630 1.00 97.19 86 LYS A N 1
ATOM 698 C CA . LYS A 1 86 ? -2.621 4.385 25.726 1.00 97.19 86 LYS A CA 1
ATOM 699 C C . LYS A 1 86 ? -1.927 5.353 24.766 1.00 97.19 86 LYS A C 1
ATOM 701 O O . LYS A 1 86 ? -0.820 5.805 25.049 1.00 97.19 86 LYS A O 1
ATOM 706 N N . ILE A 1 87 ? -2.578 5.694 23.652 1.00 95.38 87 ILE A N 1
ATOM 707 C CA . ILE A 1 87 ? -2.103 6.686 22.680 1.00 95.38 87 ILE A CA 1
ATOM 708 C C . ILE A 1 87 ? -3.017 7.911 22.718 1.00 95.38 87 ILE A C 1
ATOM 710 O O . ILE A 1 87 ? -4.171 7.877 22.291 1.00 95.38 87 ILE A O 1
ATOM 714 N N . THR A 1 88 ? -2.479 9.023 23.215 1.00 95.38 88 THR A N 1
ATOM 715 C CA . THR A 1 88 ? -3.228 10.274 23.421 1.00 95.38 88 THR A CA 1
ATOM 716 C C . THR A 1 88 ? -2.969 11.315 22.329 1.00 95.38 88 THR A C 1
ATOM 718 O O . THR A 1 88 ? -3.854 12.102 21.999 1.00 95.38 88 THR A O 1
ATOM 721 N N . ARG A 1 89 ? -1.784 11.294 21.707 1.00 96.19 89 ARG A N 1
ATOM 722 C CA . ARG A 1 89 ? -1.343 12.242 20.666 1.00 96.19 89 ARG A CA 1
ATOM 723 C C . ARG A 1 89 ? -1.758 11.794 19.255 1.00 96.19 89 ARG A C 1
ATOM 725 O O . ARG A 1 89 ? -0.925 11.650 18.362 1.00 96.19 89 ARG A O 1
ATOM 732 N N . LYS A 1 90 ? -3.055 11.529 19.053 1.00 94.31 90 LYS A N 1
ATOM 733 C CA . LYS A 1 90 ? -3.583 10.880 17.832 1.00 94.31 90 LYS A CA 1
ATOM 734 C C . LYS A 1 90 ? -3.290 11.669 16.545 1.00 94.31 90 LYS A C 1
ATOM 736 O O . LYS A 1 90 ? -2.902 11.083 15.544 1.00 94.31 90 LYS A O 1
ATOM 741 N N . SER A 1 91 ? -3.385 12.998 16.581 1.00 96.38 91 SER A N 1
ATOM 742 C CA . SER A 1 91 ? -3.131 13.868 15.419 1.00 96.38 91 SER A CA 1
ATOM 743 C C . SER A 1 91 ? -1.661 13.955 14.993 1.00 96.38 91 SER A C 1
ATOM 745 O O . SER A 1 91 ? -1.360 14.500 13.934 1.00 96.38 91 SER A O 1
ATOM 747 N N . GLU A 1 92 ? -0.746 13.470 15.832 1.00 96.25 92 GLU A N 1
ATOM 748 C CA . GLU A 1 92 ? 0.707 13.496 15.614 1.00 96.25 92 GLU A CA 1
ATOM 749 C C . GLU A 1 92 ? 1.281 12.081 15.458 1.00 96.25 92 GLU A C 1
ATOM 751 O O . GLU A 1 92 ? 2.483 11.912 15.264 1.00 96.25 92 GLU A O 1
ATOM 756 N N . THR A 1 93 ? 0.427 11.061 15.556 1.00 95.31 93 THR A N 1
ATOM 757 C CA . THR A 1 93 ? 0.801 9.656 15.415 1.00 95.31 93 THR A CA 1
ATOM 758 C C . THR A 1 93 ? 0.424 9.190 14.017 1.00 95.31 93 THR A C 1
ATOM 760 O O . THR A 1 93 ? -0.719 9.352 13.589 1.00 95.31 93 THR A O 1
ATOM 763 N N . MET A 1 94 ? 1.388 8.610 13.306 1.00 95.38 94 MET A N 1
ATOM 764 C CA . MET A 1 94 ? 1.168 7.988 12.002 1.00 95.38 94 MET A CA 1
ATOM 765 C C . MET A 1 94 ? 0.977 6.485 12.178 1.00 95.38 94 MET A C 1
ATOM 767 O O . MET A 1 94 ? 1.659 5.863 12.989 1.00 95.38 94 MET A O 1
ATOM 771 N N . VAL A 1 95 ? 0.076 5.912 11.392 1.00 93.31 95 VAL A N 1
ATOM 772 C CA . VAL A 1 95 ? -0.236 4.483 11.366 1.00 93.31 95 VAL A CA 1
ATOM 773 C C . VAL A 1 95 ? -0.364 4.017 9.925 1.00 93.31 95 VAL A C 1
ATOM 775 O O . VAL A 1 95 ? -0.647 4.826 9.041 1.00 93.31 95 VAL A O 1
ATOM 778 N N . TYR A 1 96 ? -0.155 2.732 9.661 1.00 91.50 96 TYR A N 1
ATOM 779 C CA . TYR A 1 96 ? -0.565 2.157 8.386 1.00 91.50 96 TYR A CA 1
ATOM 780 C C . TYR A 1 96 ? -2.088 2.062 8.323 1.00 91.50 96 TYR A C 1
ATOM 782 O O . TYR A 1 96 ? -2.746 1.651 9.277 1.00 91.50 96 TYR A O 1
ATOM 790 N N . TRP A 1 97 ? -2.662 2.483 7.202 1.00 87.94 97 TRP A N 1
ATOM 791 C CA . TRP A 1 97 ? -4.104 2.446 7.027 1.00 87.94 97 TRP A CA 1
ATOM 792 C C . TRP A 1 97 ? -4.612 1.000 7.022 1.00 87.94 97 TRP A C 1
ATOM 794 O O . TRP A 1 97 ? -3.935 0.116 6.513 1.00 87.94 97 TRP A O 1
ATOM 804 N N . GLY A 1 98 ? -5.790 0.741 7.598 1.00 76.69 98 GLY A N 1
ATOM 805 C CA . GLY A 1 98 ? -6.341 -0.613 7.686 1.00 76.69 98 GLY A CA 1
ATOM 806 C C . GLY A 1 98 ? -6.601 -1.200 6.302 1.00 76.69 98 GLY A C 1
ATOM 807 O O . GLY A 1 98 ? -6.420 -2.398 6.094 1.00 76.69 98 GLY A O 1
ATOM 808 N N . PHE A 1 99 ? -6.947 -0.347 5.329 1.00 79.00 99 PHE A N 1
ATOM 809 C CA . PHE A 1 99 ? -7.155 -0.788 3.961 1.00 79.00 99 PHE A CA 1
ATOM 810 C C . PHE A 1 99 ? -6.977 0.330 2.905 1.00 79.00 99 PHE A C 1
ATOM 812 O O . PHE A 1 99 ? -7.770 1.271 2.890 1.00 79.00 99 PHE A O 1
ATOM 819 N N . PRO A 1 100 ? -6.021 0.212 1.955 1.00 79.38 100 PRO A N 1
ATOM 820 C CA . PRO A 1 100 ? -4.977 -0.811 1.896 1.00 79.38 100 PRO A CA 1
ATOM 821 C C . PRO A 1 100 ? -3.837 -0.520 2.899 1.00 79.38 100 PRO A C 1
ATOM 823 O O . PRO A 1 100 ? -3.457 0.647 3.056 1.00 79.38 100 PRO A O 1
ATOM 826 N N . PRO A 1 101 ? -3.195 -1.552 3.489 1.00 84.62 101 PRO A N 1
ATOM 827 C CA . PRO A 1 101 ? -2.062 -1.415 4.422 1.00 84.62 101 PRO A CA 1
ATOM 828 C C . PRO A 1 101 ? -0.739 -1.024 3.739 1.00 84.62 101 PRO A C 1
ATOM 830 O O . PRO A 1 101 ? 0.361 -1.395 4.151 1.00 84.62 101 PRO A O 1
ATOM 833 N N . SER A 1 102 ? -0.833 -0.255 2.658 1.00 83.88 102 SER A N 1
ATOM 834 C CA . SER A 1 102 ? 0.287 0.283 1.889 1.00 83.88 102 SER A CA 1
ATOM 835 C C . SER A 1 102 ? 0.497 1.780 2.113 1.00 83.88 102 SER A C 1
ATOM 837 O O . SER A 1 102 ? 1.578 2.287 1.810 1.00 83.88 102 SER A O 1
ATOM 839 N N . LEU A 1 103 ? -0.501 2.478 2.664 1.00 87.88 103 LEU A N 1
ATOM 840 C CA . LEU A 1 103 ? -0.466 3.914 2.927 1.00 87.88 103 LEU A CA 1
ATOM 841 C C . LEU A 1 103 ? -0.338 4.185 4.421 1.00 87.88 103 LEU A C 1
ATOM 843 O O . LEU A 1 103 ? -0.843 3.425 5.244 1.00 87.88 103 LEU A O 1
ATOM 847 N N . THR A 1 104 ? 0.313 5.290 4.770 1.00 91.06 104 THR A N 1
ATOM 848 C CA . THR A 1 104 ? 0.285 5.815 6.133 1.00 91.06 104 THR A CA 1
ATOM 849 C C . THR A 1 104 ? -0.762 6.914 6.248 1.00 91.06 104 THR A C 1
ATOM 851 O O . THR A 1 104 ? -0.957 7.720 5.339 1.00 91.06 104 THR A O 1
ATOM 854 N N . ILE A 1 105 ? -1.445 6.947 7.382 1.00 94.00 105 ILE A N 1
ATOM 855 C CA . ILE A 1 105 ? -2.477 7.921 7.713 1.00 94.00 105 ILE A CA 1
ATOM 856 C C . ILE A 1 105 ? -2.279 8.381 9.155 1.00 94.00 105 ILE A C 1
ATOM 858 O O . ILE A 1 105 ? -1.623 7.712 9.955 1.00 94.00 105 ILE A O 1
ATOM 862 N N . ARG A 1 106 ? -2.815 9.551 9.501 1.00 95.44 106 ARG A N 1
ATOM 863 C CA 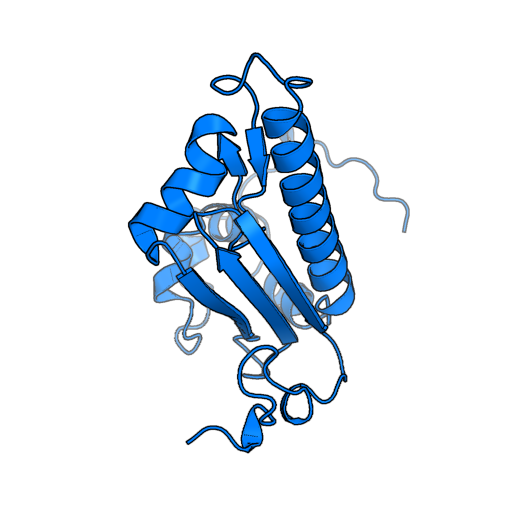. ARG A 1 106 ? -2.888 9.953 10.903 1.00 95.44 106 ARG A CA 1
ATOM 864 C C . ARG A 1 106 ? -3.827 9.026 11.661 1.00 95.44 106 ARG A C 1
ATOM 866 O O . ARG A 1 106 ? -4.913 8.708 11.179 1.00 95.44 106 ARG A O 1
ATOM 873 N N . ALA A 1 107 ? -3.430 8.673 12.871 1.00 94.31 107 ALA A N 1
ATOM 874 C CA . ALA A 1 107 ? -4.180 7.787 13.745 1.00 94.31 107 ALA A CA 1
ATOM 875 C C . ALA A 1 107 ? -5.618 8.265 14.024 1.00 94.31 107 ALA A C 1
ATOM 877 O O . ALA A 1 107 ? -6.523 7.448 14.132 1.00 94.31 107 ALA A O 1
ATOM 878 N N . ASP A 1 108 ? -5.869 9.575 14.105 1.00 93.75 108 ASP A N 1
ATOM 879 C CA . ASP A 1 108 ? -7.225 10.104 14.317 1.00 93.75 108 ASP A CA 1
ATOM 880 C C . ASP A 1 108 ? -8.141 10.030 13.083 1.00 93.75 108 ASP A C 1
ATOM 882 O O . ASP A 1 108 ? -9.357 10.178 13.206 1.00 93.75 108 ASP A O 1
ATOM 886 N N . LEU A 1 109 ? -7.573 9.783 11.902 1.00 93.75 109 LEU A N 1
ATOM 887 C CA . LEU A 1 109 ? -8.309 9.625 10.645 1.00 93.75 109 LEU A CA 1
ATOM 888 C C . LEU A 1 109 ? -8.473 8.158 10.236 1.00 93.75 109 LEU A C 1
ATOM 890 O O . LEU A 1 109 ? -9.153 7.873 9.256 1.00 93.75 109 LEU A O 1
ATOM 894 N N . HIS A 1 110 ? -7.840 7.232 10.952 1.00 90.94 110 HIS A N 1
ATOM 895 C CA . HIS A 1 110 ? -7.699 5.838 10.544 1.00 90.94 110 HIS A CA 1
ATOM 896 C C . HIS A 1 110 ? -9.054 5.128 10.385 1.00 90.94 110 HIS A C 1
ATOM 898 O O . HIS A 1 110 ? -9.442 4.844 9.251 1.00 90.94 110 HIS A O 1
ATOM 904 N N . SER A 1 111 ? -9.828 4.974 11.460 1.00 89.31 111 SER A N 1
ATOM 905 C CA . SER A 1 111 ? -11.166 4.366 11.412 1.00 89.31 111 SER A CA 1
ATOM 906 C C . SER A 1 111 ? -12.201 5.228 10.677 1.00 89.31 111 SER A C 1
ATOM 908 O O . SER A 1 111 ? -12.976 4.739 9.851 1.00 89.31 111 SER A O 1
ATOM 910 N N . SER A 1 112 ? -12.186 6.546 10.910 1.00 90.81 112 SER A N 1
ATOM 911 C CA . SER A 1 112 ? -13.164 7.475 10.324 1.00 90.81 112 SER A CA 1
ATOM 912 C C . SER A 1 112 ? -13.067 7.575 8.799 1.00 90.81 112 SER A C 1
ATOM 914 O O . SER A 1 112 ? -14.091 7.715 8.128 1.00 90.81 112 SER A O 1
ATOM 916 N N . SER A 1 113 ? -11.863 7.457 8.229 1.00 92.25 113 SER A N 1
ATOM 917 C CA . SER A 1 113 ? -11.679 7.418 6.775 1.00 92.25 113 SER A CA 1
ATOM 918 C C . SER A 1 113 ? -12.279 6.160 6.149 1.00 92.25 113 SER A C 1
ATOM 920 O O . SER A 1 113 ? -12.937 6.264 5.114 1.00 92.25 113 SER A O 1
ATOM 922 N N . SER A 1 114 ? -12.139 4.999 6.795 1.00 90.25 114 SER A N 1
ATOM 923 C CA . SER A 1 114 ? -12.743 3.744 6.335 1.00 90.25 114 SER A CA 1
ATOM 924 C C . SER A 1 114 ? -14.271 3.841 6.317 1.00 90.25 114 SER A C 1
ATOM 926 O O . SER A 1 114 ? -14.892 3.530 5.301 1.00 90.25 114 SER A O 1
ATOM 928 N N . VAL A 1 115 ? -14.880 4.372 7.386 1.00 92.75 115 VAL A N 1
ATOM 929 C CA . VAL A 1 115 ? -16.340 4.593 7.450 1.00 92.75 115 VAL A CA 1
ATOM 930 C C . VAL A 1 115 ? -16.813 5.575 6.383 1.00 92.75 115 VAL A C 1
ATOM 932 O O . VAL A 1 115 ? -17.833 5.355 5.736 1.00 92.75 115 VAL A O 1
ATOM 935 N N . MET A 1 116 ? -16.075 6.664 6.180 1.00 93.88 116 MET A N 1
ATOM 936 C CA . MET A 1 116 ? -16.428 7.690 5.201 1.00 93.88 116 MET A CA 1
ATOM 937 C C . MET A 1 116 ? -16.388 7.171 3.759 1.00 93.88 116 MET A C 1
ATOM 939 O O . MET A 1 116 ? -17.222 7.572 2.951 1.00 93.88 116 MET A O 1
ATOM 943 N N . ILE A 1 117 ? -15.417 6.318 3.425 1.00 92.25 117 ILE A N 1
ATOM 944 C CA . ILE A 1 117 ? -15.210 5.842 2.052 1.00 92.25 117 ILE A CA 1
ATOM 945 C C . ILE A 1 117 ? -16.102 4.636 1.741 1.00 92.25 117 ILE A C 1
ATOM 947 O O . ILE A 1 117 ? -16.671 4.570 0.652 1.00 92.25 117 ILE A O 1
ATOM 951 N N . TYR A 1 118 ? -16.234 3.700 2.682 1.00 91.62 118 TYR A N 1
ATOM 952 C CA . TYR A 1 118 ? -16.848 2.392 2.434 1.00 91.62 118 TYR A CA 1
ATOM 953 C C . TYR A 1 118 ? -18.142 2.147 3.229 1.00 91.62 118 TYR A C 1
ATOM 955 O O . TYR A 1 118 ? -18.835 1.164 2.983 1.00 91.62 118 TYR A O 1
ATOM 963 N N . GLY A 1 119 ? -18.512 3.049 4.143 1.00 93.69 119 GLY A N 1
ATOM 964 C CA . GLY A 1 119 ? -19.685 2.918 5.011 1.00 93.69 119 GLY A CA 1
ATOM 965 C C . GLY A 1 119 ? -19.372 2.260 6.362 1.00 93.69 119 GLY A C 1
ATOM 966 O O . GLY A 1 119 ? -18.245 1.835 6.601 1.00 93.69 119 GLY A O 1
ATOM 967 N N . PRO A 1 120 ? -20.354 2.176 7.275 1.00 93.25 120 PRO A N 1
ATOM 968 C CA . PRO A 1 120 ? -20.131 1.697 8.642 1.00 93.25 120 PRO A CA 1
ATOM 969 C C . PRO A 1 120 ? -19.858 0.189 8.739 1.00 93.25 120 PRO A C 1
ATOM 971 O O . PRO A 1 120 ? -19.106 -0.217 9.605 1.00 93.25 120 PRO A O 1
ATOM 974 N N . SER A 1 121 ? -20.407 -0.635 7.846 1.00 93.69 121 SER A N 1
ATOM 975 C CA . SER A 1 121 ? -20.180 -2.088 7.813 1.00 93.69 121 SER A CA 1
ATOM 976 C C . SER A 1 121 ? -19.816 -2.479 6.391 1.00 93.69 121 SER A C 1
ATOM 978 O O . SER A 1 121 ? -20.613 -2.255 5.472 1.00 93.69 121 SER A O 1
ATOM 980 N N . HIS A 1 122 ? -18.609 -3.003 6.190 1.00 88.81 122 HIS A N 1
ATOM 981 C CA . HIS A 1 122 ? -18.127 -3.342 4.856 1.00 88.81 122 HIS A CA 1
ATOM 982 C C . HIS A 1 122 ? -17.092 -4.465 4.852 1.00 88.81 122 HIS A C 1
ATOM 984 O O . HIS A 1 122 ? -16.305 -4.630 5.779 1.00 88.81 122 HIS A O 1
ATOM 990 N N . ASP A 1 123 ? -17.081 -5.202 3.746 1.00 88.06 123 ASP A N 1
ATOM 991 C CA . ASP A 1 123 ? -16.024 -6.132 3.368 1.00 88.06 123 ASP A CA 1
ATOM 992 C C . ASP A 1 123 ? -15.251 -5.509 2.200 1.00 88.06 123 ASP A C 1
ATOM 994 O O . ASP A 1 123 ? -15.863 -5.105 1.207 1.00 88.06 123 ASP A O 1
ATOM 998 N N . ILE A 1 124 ? -13.921 -5.421 2.291 1.00 86.12 124 ILE A N 1
ATOM 999 C CA . ILE A 1 124 ? -13.096 -4.922 1.180 1.00 86.12 124 ILE A CA 1
ATOM 1000 C C . ILE A 1 124 ? -11.997 -5.921 0.860 1.00 86.12 124 ILE A C 1
ATOM 1002 O O . ILE A 1 124 ? -11.279 -6.381 1.745 1.00 86.12 124 ILE A O 1
ATOM 1006 N N . SER A 1 125 ? -11.856 -6.224 -0.430 1.00 86.69 125 SER A N 1
ATOM 1007 C CA . SER A 1 125 ? -10.802 -7.084 -0.965 1.00 86.69 125 SER A CA 1
ATOM 1008 C C . SER A 1 125 ? -9.791 -6.271 -1.767 1.00 86.69 125 SER A C 1
ATOM 1010 O O . SER A 1 125 ? -10.155 -5.532 -2.682 1.00 86.69 125 SER A O 1
ATOM 1012 N N . PHE A 1 126 ? -8.511 -6.410 -1.432 1.00 85.69 126 PHE A N 1
ATOM 1013 C CA . PHE A 1 126 ? -7.376 -5.851 -2.156 1.00 85.69 126 PHE A CA 1
ATOM 1014 C C . PHE A 1 126 ? -6.712 -6.978 -2.927 1.00 85.69 126 PHE A C 1
ATOM 1016 O O . PHE A 1 126 ? -6.377 -8.006 -2.342 1.00 85.69 126 PHE A O 1
ATOM 1023 N N . LEU A 1 127 ? -6.499 -6.774 -4.223 1.00 86.19 127 LEU A N 1
ATOM 1024 C CA . LEU A 1 127 ? -5.814 -7.734 -5.075 1.00 86.19 127 LEU A CA 1
ATOM 1025 C C . LEU A 1 127 ? -4.563 -7.082 -5.653 1.00 86.19 127 LEU A C 1
ATOM 1027 O O . LEU A 1 127 ? -4.636 -6.017 -6.270 1.00 86.19 127 LEU A O 1
ATOM 1031 N N . GLY A 1 128 ? -3.421 -7.737 -5.474 1.00 85.44 128 GLY A N 1
ATOM 1032 C CA . GLY A 1 128 ? -2.214 -7.424 -6.225 1.00 85.44 128 GLY A CA 1
ATOM 1033 C C . GLY A 1 128 ? -2.173 -8.292 -7.471 1.00 85.44 128 GLY A C 1
ATOM 1034 O O . GLY A 1 128 ? -2.151 -9.516 -7.373 1.00 85.44 128 GLY A O 1
ATOM 1035 N N . ILE A 1 129 ? -2.160 -7.656 -8.639 1.00 86.50 129 ILE A N 1
ATOM 1036 C CA . ILE A 1 129 ? -2.056 -8.336 -9.930 1.00 86.50 129 ILE A CA 1
ATOM 1037 C C . ILE A 1 129 ? -0.687 -8.018 -10.517 1.00 86.50 129 ILE A C 1
ATOM 1039 O O . ILE A 1 129 ? -0.317 -6.846 -10.629 1.00 86.50 129 ILE A O 1
ATOM 1043 N N . ASN A 1 130 ? 0.059 -9.050 -10.908 1.00 85.38 130 ASN A N 1
ATOM 1044 C CA . ASN A 1 130 ? 1.291 -8.860 -11.656 1.00 85.38 130 ASN A CA 1
ATOM 1045 C C . ASN A 1 130 ? 0.936 -8.387 -13.067 1.00 85.38 130 ASN A C 1
ATOM 1047 O O . ASN A 1 130 ? 0.277 -9.080 -13.839 1.00 85.38 130 ASN A O 1
ATOM 1051 N N . ASP A 1 131 ? 1.370 -7.183 -13.416 1.00 85.81 131 ASP A N 1
ATOM 1052 C CA . ASP A 1 131 ? 0.969 -6.544 -14.664 1.00 85.81 131 ASP A CA 1
ATOM 1053 C C . ASP A 1 131 ? 1.587 -7.201 -15.915 1.00 85.81 131 ASP A C 1
ATOM 1055 O O . ASP A 1 131 ? 1.091 -7.002 -17.026 1.00 85.81 131 ASP A O 1
ATOM 1059 N N . ILE A 1 132 ? 2.640 -8.007 -15.721 1.00 85.06 132 ILE A N 1
ATOM 1060 C CA . ILE A 1 132 ? 3.344 -8.770 -16.756 1.00 85.06 132 ILE A CA 1
ATOM 1061 C C . ILE A 1 132 ? 2.681 -10.139 -16.940 1.00 85.06 132 ILE A C 1
ATOM 1063 O O . ILE A 1 132 ? 2.259 -10.460 -18.050 1.00 85.06 132 ILE A O 1
ATOM 1067 N N . THR A 1 133 ? 2.566 -10.938 -15.870 1.00 85.00 133 THR A N 1
ATOM 1068 C CA . THR A 1 133 ? 2.022 -12.311 -15.959 1.00 85.00 133 THR A CA 1
ATOM 1069 C C . THR A 1 133 ? 0.496 -12.353 -15.953 1.00 85.00 133 THR A C 1
ATOM 1071 O O . THR A 1 133 ? -0.092 -13.332 -16.401 1.00 85.00 133 THR A O 1
ATOM 1074 N N . ARG A 1 134 ? -0.151 -11.266 -15.513 1.00 85.25 134 ARG A N 1
ATOM 1075 C CA . ARG A 1 134 ? -1.602 -11.143 -15.284 1.00 85.25 134 ARG A CA 1
ATOM 1076 C C . ARG A 1 134 ? -2.140 -12.036 -14.170 1.00 85.25 134 ARG A C 1
ATOM 1078 O O . ARG A 1 134 ? -3.353 -12.173 -14.035 1.00 85.25 134 ARG A O 1
ATOM 1085 N N . GLU A 1 135 ? -1.261 -12.590 -13.347 1.00 83.38 135 GLU A N 1
ATOM 1086 C CA . GLU A 1 135 ? -1.638 -13.440 -12.224 1.00 83.38 135 GLU A CA 1
ATOM 1087 C C . GLU A 1 135 ? -1.931 -12.606 -10.975 1.00 83.38 135 GLU A C 1
ATOM 1089 O O . GLU A 1 135 ? -1.319 -11.561 -10.733 1.00 83.38 135 GLU A O 1
ATOM 1094 N N . CYS A 1 136 ? -2.887 -13.075 -10.174 1.00 83.19 136 CYS A N 1
ATOM 1095 C CA . CYS A 1 136 ? -3.122 -12.549 -8.837 1.00 83.19 136 CYS A CA 1
ATOM 1096 C C . CYS A 1 136 ? -2.024 -13.082 -7.916 1.00 83.19 136 CYS A C 1
ATOM 1098 O O . CYS A 1 136 ? -1.957 -14.281 -7.679 1.00 83.19 136 CYS A O 1
ATOM 1100 N N . VAL A 1 137 ? -1.171 -12.193 -7.412 1.00 83.50 137 VAL A N 1
ATOM 1101 C CA . VAL A 1 137 ? -0.017 -12.560 -6.575 1.00 83.50 137 VAL A CA 1
ATOM 1102 C C . VAL A 1 137 ? -0.314 -12.447 -5.083 1.00 83.50 137 VAL A C 1
ATOM 1104 O O . VAL A 1 137 ? 0.316 -13.103 -4.261 1.00 83.50 137 VAL A O 1
A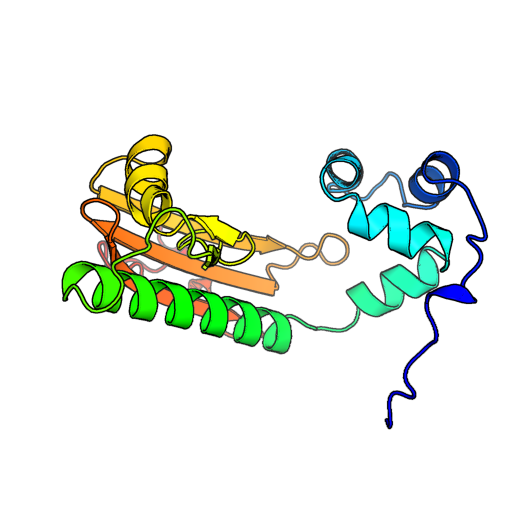TOM 1107 N N . LEU A 1 138 ? -1.279 -11.609 -4.711 1.00 84.62 138 LEU A N 1
ATOM 1108 C CA . LEU A 1 138 ? -1.730 -11.473 -3.332 1.00 84.62 138 LEU A CA 1
ATOM 1109 C C . LEU A 1 138 ? -3.194 -11.071 -3.306 1.00 84.62 138 LEU A C 1
ATOM 1111 O O . LEU A 1 138 ? -3.658 -10.298 -4.150 1.00 84.62 138 LEU A O 1
ATOM 1115 N N . MET A 1 139 ? -3.888 -11.537 -2.280 1.00 85.56 139 MET A N 1
ATOM 1116 C CA . MET A 1 139 ? -5.225 -11.090 -1.954 1.00 85.56 139 MET A CA 1
ATOM 1117 C C . MET A 1 139 ? -5.344 -10.897 -0.452 1.00 85.56 139 MET A C 1
ATOM 1119 O O . MET A 1 139 ? -4.968 -11.750 0.349 1.00 85.56 139 MET A O 1
ATOM 1123 N N . PHE A 1 140 ? -5.905 -9.761 -0.085 1.00 84.62 140 PHE A N 1
ATOM 1124 C CA . PHE A 1 140 ? -6.200 -9.414 1.287 1.00 84.62 140 PHE A CA 1
ATOM 1125 C C . PHE A 1 140 ? -7.665 -9.037 1.379 1.00 84.62 140 PHE A C 1
ATOM 1127 O O . PHE A 1 140 ? -8.148 -8.270 0.551 1.00 84.62 140 PHE A O 1
ATOM 1134 N N . ASN A 1 141 ? -8.363 -9.555 2.377 1.00 86.75 141 ASN A N 1
ATOM 1135 C CA . ASN A 1 141 ? -9.726 -9.153 2.663 1.00 86.75 141 ASN A CA 1
ATOM 1136 C C . ASN A 1 141 ? -9.854 -8.800 4.140 1.00 86.75 141 ASN A C 1
ATOM 1138 O O . ASN A 1 141 ? -9.309 -9.487 5.006 1.00 86.75 141 ASN A O 1
ATOM 1142 N N . ILE A 1 142 ? -10.584 -7.723 4.396 1.00 87.19 142 ILE A N 1
ATOM 1143 C CA . ILE A 1 142 ? -10.880 -7.237 5.735 1.00 87.19 142 ILE A CA 1
ATOM 1144 C C . ILE A 1 142 ? -12.361 -6.928 5.841 1.00 87.19 142 ILE A C 1
ATOM 1146 O O . ILE A 1 142 ? -12.953 -6.314 4.947 1.00 87.19 142 ILE A O 1
ATOM 1150 N N . HIS A 1 143 ? -12.931 -7.356 6.954 1.00 90.44 143 HIS A N 1
ATOM 1151 C CA . HIS A 1 143 ? -14.257 -6.992 7.389 1.00 90.44 143 HIS A CA 1
ATOM 1152 C C . HIS A 1 143 ? -14.145 -5.923 8.474 1.00 90.44 143 HIS A C 1
ATOM 1154 O O . HIS A 1 143 ? -13.460 -6.115 9.485 1.00 90.44 143 HIS A O 1
ATOM 1160 N N . MET A 1 144 ? -14.822 -4.801 8.254 1.00 90.38 144 MET A N 1
ATOM 1161 C CA . MET A 1 144 ? -14.799 -3.638 9.133 1.00 90.38 144 MET A CA 1
ATOM 1162 C C . MET A 1 144 ? -16.206 -3.333 9.650 1.00 90.38 144 MET A C 1
ATOM 1164 O O . MET A 1 144 ? -17.159 -3.308 8.869 1.00 90.38 144 MET A O 1
ATOM 1168 N N . GLU A 1 145 ? -16.310 -3.017 10.940 1.00 92.38 145 GLU A N 1
ATOM 1169 C CA . GLU A 1 145 ? -17.523 -2.525 11.603 1.00 92.38 145 GLU A CA 1
ATOM 1170 C C . GLU A 1 145 ? -17.205 -1.225 12.348 1.00 92.38 145 GLU A C 1
ATOM 1172 O O . GLU A 1 145 ? -16.258 -1.148 13.127 1.00 92.38 145 GLU A O 1
ATOM 1177 N N . ASP A 1 146 ? -17.962 -0.171 12.053 1.00 91.75 146 ASP A N 1
ATOM 1178 C CA . ASP A 1 146 ? -17.766 1.205 12.519 1.00 91.75 146 ASP A CA 1
ATOM 1179 C C . ASP A 1 146 ? -16.320 1.714 12.373 1.00 91.75 146 ASP A C 1
ATOM 1181 O O . ASP A 1 146 ? -15.829 2.540 13.143 1.00 91.75 146 ASP A O 1
ATOM 1185 N N . GLY A 1 147 ? -15.643 1.243 11.322 1.00 87.62 147 GLY A N 1
ATOM 1186 C CA . GLY A 1 147 ? -14.268 1.617 11.008 1.00 87.62 147 GLY A CA 1
ATOM 1187 C C . GLY A 1 147 ? -13.210 0.797 11.732 1.00 87.62 147 GLY A C 1
ATOM 1188 O O . GLY A 1 147 ? -12.038 1.109 11.555 1.00 87.62 147 GLY A O 1
ATOM 1189 N N . PHE A 1 148 ? -13.598 -0.245 12.468 1.00 88.31 148 PHE A N 1
ATOM 1190 C CA . PHE A 1 148 ? -12.686 -1.159 13.144 1.00 88.31 148 PHE A CA 1
ATOM 1191 C C . PHE A 1 148 ? -12.660 -2.534 12.475 1.00 88.31 148 PHE A C 1
ATOM 1193 O O . PHE A 1 148 ? -13.717 -3.068 12.132 1.00 88.31 148 PHE A O 1
ATOM 1200 N N . PRO A 1 149 ? -11.479 -3.144 12.322 1.00 88.44 149 PRO A N 1
ATOM 1201 C CA . PRO A 1 149 ? -11.351 -4.492 11.793 1.00 88.44 149 PRO A CA 1
ATOM 1202 C C . PRO A 1 149 ? -11.880 -5.517 12.787 1.00 88.44 149 PRO A C 1
ATOM 1204 O O . PRO A 1 149 ? -11.404 -5.610 13.919 1.00 88.44 149 PRO A O 1
ATOM 1207 N N . VAL A 1 150 ? -12.845 -6.316 12.341 1.00 89.12 150 VAL A N 1
ATOM 1208 C CA . VAL A 1 150 ? -13.457 -7.382 13.150 1.00 89.12 150 VAL A CA 1
ATOM 1209 C C . VAL A 1 150 ? -12.965 -8.756 12.717 1.00 89.12 150 VAL A C 1
ATOM 1211 O O . VAL A 1 150 ? -12.821 -9.651 13.547 1.00 89.12 150 VAL A O 1
ATOM 1214 N N . ASP A 1 151 ? -12.698 -8.921 11.425 1.00 86.81 151 ASP A N 1
ATOM 1215 C CA . ASP A 1 151 ? -12.197 -10.162 10.848 1.00 86.81 151 ASP A CA 1
ATOM 1216 C C . ASP A 1 151 ? -11.363 -9.848 9.604 1.00 86.81 151 ASP A C 1
ATOM 1218 O O . ASP A 1 151 ? -11.609 -8.859 8.911 1.00 86.81 151 ASP A O 1
ATOM 1222 N N . TRP A 1 152 ? -10.353 -10.659 9.322 1.00 86.00 152 TRP A N 1
ATOM 1223 C CA . TRP A 1 152 ? -9.502 -10.474 8.155 1.00 86.00 152 TRP A CA 1
ATOM 1224 C C . TRP A 1 152 ? -8.779 -11.757 7.789 1.00 86.00 152 TRP A C 1
ATOM 1226 O O . TRP A 1 152 ? -8.479 -12.612 8.624 1.00 86.00 152 TRP A O 1
ATOM 1236 N N . TRP A 1 153 ? -8.429 -11.867 6.516 1.00 82.56 153 TRP A N 1
ATOM 1237 C CA . TRP A 1 153 ? -7.541 -12.916 6.060 1.00 82.56 153 TRP A CA 1
ATOM 1238 C C . TRP A 1 153 ? -6.652 -12.430 4.933 1.00 82.56 153 TRP A C 1
ATOM 1240 O O . TRP A 1 153 ? -6.976 -11.533 4.154 1.00 82.56 153 TRP A O 1
ATOM 1250 N N . TYR A 1 154 ? -5.500 -13.075 4.864 1.00 81.31 154 TYR A N 1
ATOM 1251 C CA . TYR A 1 154 ? -4.462 -12.780 3.905 1.00 81.31 154 TYR A CA 1
ATOM 1252 C C . TYR A 1 154 ? -4.119 -14.071 3.161 1.00 81.31 154 TYR A C 1
ATOM 1254 O O . TYR A 1 154 ? -4.076 -15.145 3.768 1.00 81.31 154 TYR A O 1
ATOM 1262 N N . ALA A 1 155 ? -3.919 -13.962 1.854 1.00 80.81 155 ALA A N 1
ATOM 1263 C CA . ALA A 1 155 ? -3.449 -15.039 1.001 1.00 80.81 155 ALA A CA 1
ATOM 1264 C C . ALA A 1 155 ? -2.398 -14.485 0.023 1.00 80.81 155 ALA A C 1
ATOM 1266 O O . ALA A 1 155 ? -2.559 -13.393 -0.530 1.00 80.81 155 ALA A O 1
ATOM 1267 N N . TYR A 1 156 ? -1.328 -15.238 -0.205 1.00 79.38 156 TYR A N 1
ATOM 1268 C CA . TYR A 1 156 ? -0.271 -14.948 -1.181 1.00 79.38 156 TYR A CA 1
ATOM 1269 C C . TYR A 1 156 ? 0.369 -16.258 -1.656 1.00 79.38 156 TYR A C 1
ATOM 1271 O O . TYR A 1 156 ? 0.139 -17.309 -1.056 1.00 79.38 156 TYR A O 1
ATOM 1279 N N . GLY A 1 157 ? 1.179 -16.191 -2.715 1.00 71.06 157 GLY A N 1
ATOM 1280 C CA . GLY A 1 157 ? 1.857 -17.359 -3.286 1.00 71.06 157 GLY A CA 1
ATOM 1281 C C . GLY A 1 157 ? 0.888 -18.351 -3.940 1.00 71.06 157 GLY A C 1
ATOM 1282 O O . GLY A 1 157 ? -0.091 -17.943 -4.559 1.00 71.06 157 GLY A O 1
ATOM 1283 N N . ASP A 1 158 ? 1.154 -19.650 -3.778 1.00 67.00 158 ASP A N 1
ATOM 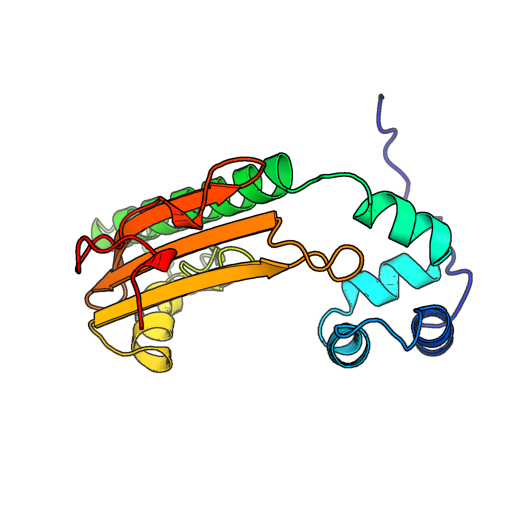1284 C CA . ASP A 1 158 ? 0.395 -20.757 -4.393 1.00 67.00 158 ASP A CA 1
ATOM 1285 C C . ASP A 1 158 ? -0.847 -21.196 -3.590 1.00 67.00 158 ASP A C 1
ATOM 1287 O O . ASP A 1 158 ? -1.415 -22.265 -3.834 1.00 67.00 158 ASP A O 1
ATOM 1291 N N . GLU A 1 159 ? -1.270 -20.427 -2.584 1.00 68.81 159 GLU A N 1
ATOM 1292 C CA . GLU A 1 159 ? -2.505 -20.750 -1.871 1.00 68.81 159 GLU A CA 1
ATOM 1293 C C . GLU A 1 159 ? -3.701 -20.706 -2.834 1.00 68.81 159 GLU A C 1
ATOM 1295 O O . GLU A 1 159 ? -3.862 -19.752 -3.590 1.00 68.81 159 GLU A O 1
ATOM 1300 N N . ASP A 1 160 ? -4.575 -21.721 -2.800 1.00 70.12 160 ASP A N 1
ATOM 1301 C CA . ASP A 1 160 ? -5.758 -21.763 -3.669 1.00 70.12 160 ASP A CA 1
ATOM 1302 C C . ASP A 1 160 ? -6.805 -20.737 -3.200 1.00 70.12 160 ASP A C 1
ATOM 1304 O O . ASP A 1 160 ? -7.743 -21.020 -2.447 1.00 70.12 160 ASP A O 1
ATOM 1308 N N . PHE A 1 161 ? -6.591 -19.495 -3.634 1.00 71.81 161 PHE A N 1
ATOM 1309 C CA . PHE A 1 161 ? -7.377 -18.308 -3.320 1.00 71.81 161 PHE A CA 1
ATOM 1310 C C . PHE A 1 161 ? -8.871 -18.534 -3.524 1.00 71.81 161 PHE A C 1
ATOM 1312 O O . PHE A 1 161 ? -9.697 -18.139 -2.702 1.00 71.81 161 PHE A O 1
ATOM 1319 N N . PHE A 1 162 ? -9.213 -19.193 -4.628 1.00 71.25 162 PHE A N 1
ATOM 1320 C CA . PHE A 1 162 ? -10.584 -19.412 -5.064 1.00 71.25 162 PHE A CA 1
ATOM 1321 C C . PHE A 1 162 ? -11.334 -20.423 -4.201 1.00 71.25 162 PHE A C 1
ATOM 1323 O O . PHE A 1 162 ? -12.568 -20.447 -4.225 1.00 71.25 162 PHE A O 1
ATOM 1330 N N . ASP A 1 163 ? -10.598 -21.217 -3.425 1.00 75.81 163 ASP A N 1
ATOM 1331 C CA . ASP A 1 163 ? -11.125 -22.216 -2.511 1.00 75.81 163 ASP A CA 1
ATOM 1332 C C . ASP A 1 163 ? -11.296 -21.718 -1.073 1.00 75.81 163 ASP A C 1
ATOM 1334 O O . ASP A 1 163 ? -11.952 -22.397 -0.271 1.00 75.81 163 ASP A O 1
ATOM 1338 N N . ARG A 1 164 ? -10.809 -20.511 -0.756 1.00 70.56 164 ARG A N 1
ATOM 1339 C CA . ARG A 1 164 ? -11.125 -19.844 0.511 1.00 70.56 164 ARG A CA 1
ATOM 1340 C C . ARG A 1 164 ? -12.580 -19.381 0.540 1.00 70.56 164 ARG A C 1
ATOM 1342 O O . ARG A 1 164 ? -13.144 -18.938 -0.463 1.00 70.56 164 ARG A O 1
ATOM 1349 N N . ARG A 1 165 ? -13.194 -19.500 1.720 1.00 71.19 165 ARG A N 1
ATOM 1350 C CA . ARG A 1 165 ? -14.584 -19.107 1.975 1.00 71.19 165 ARG A CA 1
ATOM 1351 C C . ARG A 1 165 ? -14.656 -17.651 2.425 1.00 71.19 165 ARG A C 1
ATOM 1353 O O . ARG A 1 165 ? -13.883 -17.237 3.280 1.00 71.19 165 ARG A O 1
ATOM 1360 N N . HIS A 1 166 ? -15.617 -16.903 1.891 1.00 70.62 166 HIS A N 1
ATOM 1361 C CA . HIS A 1 166 ? -15.995 -15.588 2.393 1.00 70.62 166 HIS A CA 1
ATOM 1362 C C . HIS A 1 166 ? -16.463 -15.709 3.846 1.00 70.62 166 HIS A C 1
ATOM 1364 O O . HIS A 1 166 ? -17.330 -16.531 4.139 1.00 70.62 166 HIS A O 1
ATOM 1370 N N . MET A 1 167 ? -15.961 -14.858 4.741 1.00 65.19 167 MET A N 1
ATOM 1371 C CA . MET A 1 167 ? -16.187 -15.015 6.185 1.00 65.19 167 MET A CA 1
ATOM 1372 C C . MET A 1 167 ? -17.663 -14.858 6.580 1.00 65.19 167 MET A C 1
ATOM 1374 O O . MET A 1 167 ? -18.214 -15.704 7.277 1.00 65.19 167 MET A O 1
ATOM 1378 N N . LYS A 1 168 ? -18.352 -13.840 6.045 1.00 65.75 168 LYS A N 1
ATOM 1379 C CA . LYS A 1 168 ? -19.788 -13.613 6.304 1.00 65.75 168 LYS A CA 1
ATOM 1380 C C . LYS A 1 168 ? -20.736 -14.593 5.602 1.00 65.75 168 LYS A C 1
ATOM 1382 O O . LYS A 1 168 ? -21.738 -15.006 6.176 1.00 65.75 168 LYS A O 1
ATOM 1387 N N . LEU A 1 169 ? -20.458 -14.921 4.340 1.00 70.94 169 LEU A N 1
ATOM 1388 C CA . LEU A 1 169 ? -21.384 -15.663 3.480 1.00 70.94 169 LEU A CA 1
ATOM 1389 C C . LEU A 1 169 ? -21.094 -17.170 3.433 1.00 70.94 169 LEU A C 1
ATOM 1391 O O . LEU A 1 169 ? -21.947 -17.943 3.014 1.00 70.94 169 LEU A O 1
ATOM 1395 N N . GLY A 1 170 ? -19.892 -17.601 3.820 1.00 76.31 170 GLY A N 1
ATOM 1396 C CA . GLY A 1 170 ? -19.464 -19.001 3.810 1.00 76.31 170 GLY A CA 1
ATOM 1397 C C . GLY A 1 170 ? -19.221 -19.607 2.420 1.00 76.31 170 GLY A C 1
ATOM 1398 O O . GLY A 1 170 ? -18.728 -20.735 2.336 1.00 76.31 170 GLY A O 1
ATOM 1399 N N . TYR A 1 171 ? -19.529 -18.893 1.333 1.00 76.44 171 TYR A N 1
ATOM 1400 C CA . TYR A 1 171 ? -19.272 -19.333 -0.043 1.00 76.44 171 TYR A CA 1
ATOM 1401 C C . TYR A 1 171 ? -17.798 -19.234 -0.400 1.00 76.44 171 TYR A C 1
ATOM 1403 O O . TYR A 1 171 ? -17.124 -18.292 0.015 1.00 76.44 171 TYR A O 1
ATOM 1411 N N . LYS A 1 172 ? -17.296 -20.183 -1.194 1.00 78.88 172 LYS A N 1
ATOM 1412 C CA . LYS A 1 172 ? -15.974 -20.027 -1.809 1.00 78.88 172 LYS A CA 1
ATOM 1413 C C . LYS A 1 172 ? -15.989 -18.847 -2.777 1.00 78.88 172 LYS A C 1
ATOM 1415 O O . LYS A 1 172 ? -17.015 -18.586 -3.398 1.00 78.88 172 LYS A O 1
ATOM 1420 N N . LEU A 1 173 ? -14.858 -18.172 -2.969 1.00 72.75 173 LEU A N 1
ATOM 1421 C CA . LEU A 1 173 ? -14.784 -17.055 -3.922 1.00 72.75 173 LEU A CA 1
ATOM 1422 C C . LEU A 1 173 ? -15.190 -17.470 -5.346 1.00 72.75 173 LEU A C 1
ATOM 1424 O O . LEU A 1 173 ? -15.890 -16.724 -6.020 1.00 72.75 173 LEU A O 1
ATOM 1428 N N . ARG A 1 174 ? -14.858 -18.695 -5.776 1.00 77.88 174 ARG A N 1
ATOM 1429 C CA . ARG A 1 174 ? -15.319 -19.245 -7.069 1.00 77.88 174 ARG A CA 1
ATOM 1430 C C . ARG A 1 174 ? -16.823 -19.528 -7.163 1.00 77.88 174 ARG A C 1
ATOM 1432 O O . ARG A 1 174 ? -17.316 -19.812 -8.247 1.00 77.88 174 ARG A O 1
ATOM 1439 N N . GLU A 1 175 ? -17.519 -19.569 -6.029 1.00 77.75 175 GLU A N 1
ATOM 1440 C CA . GLU A 1 175 ? -18.963 -19.820 -5.942 1.00 77.75 175 GLU A CA 1
ATOM 1441 C C . GLU A 1 175 ? -19.763 -18.508 -5.917 1.00 77.75 175 GLU A C 1
ATOM 1443 O O . GLU A 1 175 ? -20.993 -18.548 -5.948 1.00 77.75 175 GLU A O 1
ATOM 1448 N N . MET A 1 176 ? -19.087 -17.354 -5.842 1.00 70.25 176 MET A N 1
ATOM 1449 C CA . MET A 1 176 ? -19.741 -16.048 -5.878 1.00 70.25 176 MET A CA 1
ATOM 1450 C C . MET A 1 176 ? -20.198 -15.720 -7.314 1.00 70.25 176 MET A C 1
ATOM 1452 O O . MET A 1 176 ? -19.417 -15.931 -8.243 1.00 70.25 176 MET A O 1
ATOM 1456 N N . PRO A 1 177 ? -21.454 -15.266 -7.503 1.00 59.22 177 PRO A N 1
ATOM 1457 C CA . PRO A 1 177 ? -22.045 -15.012 -8.819 1.00 59.22 177 PRO A CA 1
ATOM 1458 C C . PRO A 1 177 ? -21.459 -13.799 -9.550 1.00 59.22 177 PRO A C 1
ATOM 1460 O O . PRO A 1 177 ? -21.005 -12.848 -8.873 1.00 59.22 177 PRO A O 1
#